Protein AF-A0A2N2Z4Y8-F1 (afdb_monomer_lite)

Radius of gyration: 18.41 Å; chains: 1; bounding box: 37×31×78 Å

Foldseek 3Di:
DDDDDDDDPPPPDQDWAWLFKDDDPLKIWTWTHGDQKIKIWIQFPPDPDSPDIDIDIARDPVVVLVVLVVVQVDPAWDWDWDDRDPFKIKIWTWDQDVNATWTKIWMARRPVRDIGIHDIHHNCRSCRNNNNDD

Structure (mmCIF, N/CA/C/O backbone):
data_AF-A0A2N2Z4Y8-F1
#
_entry.id   AF-A0A2N2Z4Y8-F1
#
loop_
_atom_site.group_PDB
_atom_site.id
_atom_site.type_symbol
_atom_site.label_atom_id
_atom_site.label_alt_id
_atom_site.label_comp_id
_atom_site.label_asym_id
_atom_site.label_entity_id
_atom_site.label_seq_id
_atom_site.pdbx_PDB_ins_code
_atom_site.Cartn_x
_atom_site.Cartn_y
_atom_site.Cartn_z
_atom_site.occupancy
_atom_site.B_iso_or_equiv
_atom_site.auth_seq_id
_atom_site.auth_comp_id
_atom_site.auth_asym_id
_atom_site.auth_atom_id
_atom_site.pdbx_PDB_model_num
ATOM 1 N N . MET A 1 1 ? -3.888 5.426 -62.142 1.00 42.19 1 MET A N 1
ATOM 2 C CA . MET A 1 1 ? -4.579 5.221 -60.851 1.00 42.19 1 MET A CA 1
ATOM 3 C C . MET A 1 1 ? -3.517 5.223 -59.754 1.00 42.19 1 MET A C 1
ATOM 5 O O . MET A 1 1 ? -2.686 4.328 -59.753 1.00 42.19 1 MET A O 1
ATOM 9 N N . LYS A 1 2 ? -3.424 6.281 -58.934 1.00 39.16 2 LYS A N 1
ATOM 10 C CA . LYS A 1 2 ? -2.413 6.401 -57.864 1.00 39.16 2 LYS A CA 1
ATOM 11 C C . LYS A 1 2 ? -3.005 5.837 -56.570 1.00 39.16 2 LYS A C 1
ATOM 13 O O . LYS A 1 2 ? -3.951 6.414 -56.051 1.00 39.16 2 LYS A O 1
ATOM 18 N N . ILE A 1 3 ? -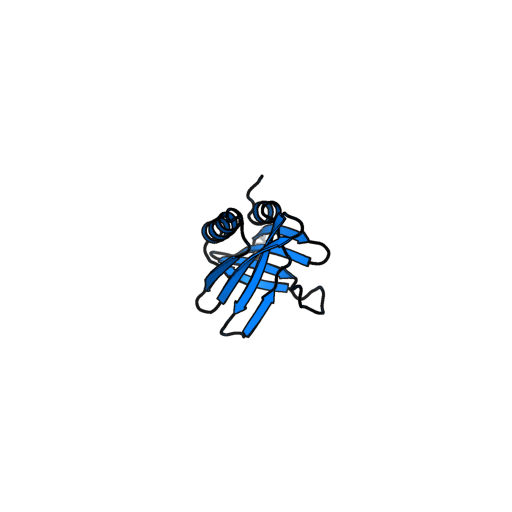2.465 4.726 -56.076 1.00 50.06 3 ILE A N 1
ATOM 19 C CA . ILE A 1 3 ? -2.791 4.198 -54.746 1.00 50.06 3 ILE A CA 1
ATOM 20 C C . ILE A 1 3 ? -1.851 4.894 -53.761 1.00 50.06 3 ILE A C 1
ATOM 22 O O . ILE A 1 3 ? -0.645 4.665 -53.783 1.00 50.06 3 ILE A O 1
ATOM 26 N N . ILE A 1 4 ? -2.396 5.797 -52.947 1.00 57.81 4 ILE A N 1
ATOM 27 C CA . ILE A 1 4 ? -1.678 6.388 -51.816 1.00 57.81 4 ILE A CA 1
ATOM 28 C C . ILE A 1 4 ? -1.792 5.392 -50.663 1.00 57.81 4 ILE A C 1
ATOM 30 O O . ILE A 1 4 ? -2.873 5.176 -50.121 1.00 57.81 4 ILE A O 1
ATOM 34 N N . LEU A 1 5 ? -0.674 4.752 -50.330 1.00 55.31 5 LEU A N 1
ATOM 35 C CA . LEU A 1 5 ? -0.555 3.846 -49.197 1.00 55.31 5 LEU A CA 1
ATOM 36 C C . LEU A 1 5 ? -0.217 4.680 -47.951 1.00 55.31 5 LEU A C 1
ATOM 38 O O . LEU A 1 5 ? 0.935 5.051 -47.733 1.00 55.31 5 LEU A O 1
ATOM 42 N N . CYS A 1 6 ? -1.229 5.029 -47.155 1.00 5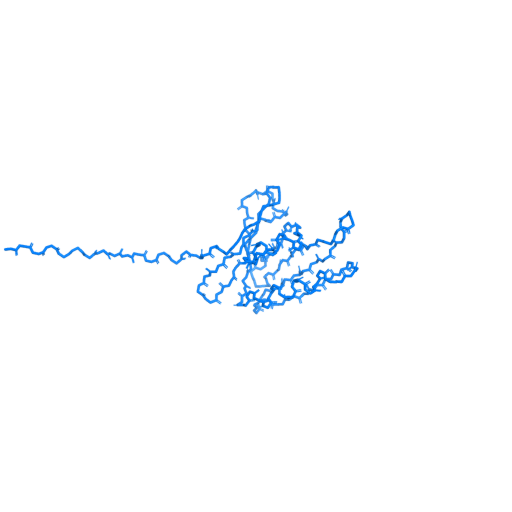3.72 6 CYS A N 1
ATOM 43 C CA . CYS A 1 6 ? -1.026 5.677 -45.860 1.00 53.72 6 CYS A CA 1
ATOM 44 C C . CYS A 1 6 ? -0.571 4.636 -44.826 1.00 53.72 6 CYS A C 1
ATOM 46 O O . CYS A 1 6 ? -1.390 3.912 -44.265 1.00 53.72 6 CYS A O 1
ATOM 48 N N . PHE A 1 7 ? 0.733 4.578 -44.551 1.00 51.91 7 PHE A N 1
ATOM 49 C CA . PHE A 1 7 ? 1.261 3.902 -43.365 1.00 51.91 7 PHE A CA 1
ATOM 50 C C . PHE A 1 7 ? 0.928 4.736 -42.119 1.00 51.91 7 PHE A C 1
ATOM 52 O O . PHE A 1 7 ? 1.617 5.703 -41.798 1.00 51.91 7 PHE A O 1
ATOM 59 N N . LEU A 1 8 ? -0.147 4.372 -41.418 1.00 54.50 8 LEU A N 1
ATOM 60 C CA . LEU A 1 8 ? -0.407 4.837 -40.057 1.00 54.50 8 LEU A CA 1
ATOM 61 C C . LEU A 1 8 ? 0.570 4.123 -39.114 1.00 54.50 8 LEU A C 1
ATOM 63 O O . LEU A 1 8 ? 0.361 2.972 -38.738 1.00 54.50 8 LEU A O 1
ATOM 67 N N . LEU A 1 9 ? 1.652 4.809 -38.745 1.00 50.88 9 LEU A N 1
ATOM 68 C CA . LEU A 1 9 ? 2.505 4.420 -37.624 1.00 50.88 9 LEU A CA 1
ATOM 69 C C . LEU A 1 9 ? 1.702 4.623 -36.335 1.00 50.88 9 LEU A C 1
ATOM 71 O O . LEU A 1 9 ? 1.703 5.706 -35.753 1.00 50.88 9 LEU A O 1
ATOM 75 N N . ILE A 1 10 ? 0.976 3.592 -35.907 1.00 60.72 10 ILE A N 1
ATOM 76 C CA . ILE A 1 10 ? 0.374 3.564 -34.576 1.00 60.72 10 ILE A CA 1
ATOM 77 C C . ILE A 1 10 ? 1.537 3.390 -33.598 1.00 60.72 10 ILE A C 1
ATOM 79 O O . ILE A 1 10 ? 1.998 2.279 -33.349 1.00 60.72 10 ILE A O 1
ATOM 83 N N . SER A 1 11 ? 2.058 4.501 -33.079 1.00 52.59 11 SER A N 1
ATOM 84 C CA . SER A 1 11 ? 2.945 4.478 -31.923 1.00 52.59 11 SER A CA 1
ATOM 85 C C . SER A 1 11 ? 2.140 3.926 -30.748 1.00 52.59 11 SER A C 1
ATOM 87 O O . SER A 1 11 ? 1.337 4.648 -30.156 1.00 52.59 11 SER A O 1
ATOM 89 N N . SER A 1 12 ? 2.298 2.639 -30.440 1.00 50.25 12 SER A N 1
ATOM 90 C CA . SER A 1 12 ? 1.733 2.040 -29.234 1.00 50.25 12 SER A CA 1
ATOM 91 C C . SER A 1 12 ? 2.429 2.667 -28.030 1.00 50.25 12 SER A C 1
ATOM 93 O O . SER A 1 12 ? 3.522 2.258 -27.639 1.00 50.25 12 SER A O 1
ATOM 95 N N . SER A 1 13 ? 1.830 3.708 -27.466 1.00 52.59 13 SER A N 1
ATOM 96 C CA . SER A 1 13 ? 2.210 4.188 -26.152 1.00 52.59 13 SER A CA 1
ATOM 97 C C . SER A 1 13 ? 1.765 3.134 -25.140 1.00 52.59 13 SER A C 1
ATOM 99 O O . SER A 1 13 ? 0.576 2.857 -24.986 1.00 52.59 13 SER A O 1
ATOM 101 N N . ILE A 1 14 ? 2.735 2.491 -24.491 1.00 54.66 14 ILE A N 1
ATOM 102 C CA . ILE A 1 14 ? 2.500 1.524 -23.415 1.00 54.66 14 ILE A CA 1
ATOM 103 C C . ILE A 1 14 ? 2.065 2.333 -22.186 1.00 54.66 14 ILE A C 1
ATOM 105 O O . ILE A 1 14 ? 2.857 2.634 -21.296 1.00 54.66 14 ILE A O 1
ATOM 109 N N . PHE A 1 15 ? 0.820 2.806 -22.185 1.00 63.38 15 PHE A N 1
ATOM 110 C CA . PHE A 1 15 ? 0.216 3.419 -21.010 1.00 63.38 15 PHE A CA 1
ATOM 111 C C . PHE A 1 15 ? -0.313 2.303 -20.116 1.00 63.38 15 PHE A C 1
ATOM 113 O O . PHE A 1 15 ? -1.146 1.502 -20.542 1.00 63.38 15 PHE A O 1
ATOM 120 N N . GLY A 1 16 ? 0.171 2.253 -18.873 1.00 76.12 16 GLY A N 1
ATOM 121 C CA . GLY A 1 16 ? -0.371 1.340 -17.875 1.00 76.12 16 GLY A CA 1
ATOM 122 C C . GLY A 1 16 ? -1.874 1.570 -17.692 1.00 76.12 16 GLY A C 1
ATOM 123 O O . GLY A 1 16 ? -2.325 2.708 -17.554 1.00 76.12 16 GLY A O 1
ATOM 124 N N . GLN A 1 17 ? -2.654 0.493 -17.697 1.00 90.38 17 GLN A N 1
ATOM 125 C CA . GLN A 1 17 ? -4.094 0.532 -17.479 1.00 90.38 17 GLN A CA 1
ATOM 126 C C . GLN A 1 17 ? -4.387 0.796 -15.997 1.00 90.38 17 GLN A C 1
ATOM 128 O O . GLN A 1 17 ? -3.952 0.031 -15.136 1.00 90.38 17 GLN A O 1
ATOM 133 N N . GLU A 1 18 ? -5.147 1.848 -15.684 1.00 95.31 18 GLU A N 1
ATOM 134 C CA . GLU A 1 18 ? -5.670 2.054 -14.328 1.00 95.31 18 GLU A CA 1
ATOM 135 C C . GLU A 1 18 ? -6.712 0.974 -14.005 1.00 95.31 18 GLU A C 1
ATOM 137 O O . GLU A 1 18 ? -7.701 0.815 -14.719 1.00 95.31 18 GLU A O 1
ATOM 142 N N . ILE A 1 19 ? -6.477 0.225 -12.927 1.00 95.88 19 ILE A N 1
ATOM 143 C CA . ILE A 1 19 ? -7.429 -0.748 -12.376 1.00 95.88 19 ILE A CA 1
ATOM 144 C C . ILE A 1 19 ? -8.420 -0.042 -11.459 1.00 95.88 19 ILE A C 1
ATOM 146 O O . ILE A 1 19 ? -9.615 -0.326 -11.486 1.00 95.88 19 ILE A O 1
ATOM 150 N N . GLY A 1 20 ? -7.913 0.865 -10.632 1.00 96.44 20 GLY A N 1
ATOM 151 C CA . GLY A 1 20 ? -8.718 1.621 -9.695 1.00 96.44 20 GLY A CA 1
ATOM 152 C C . GLY A 1 20 ? -7.918 2.731 -9.039 1.00 96.44 20 GLY A C 1
ATOM 153 O O . GLY A 1 20 ? -6.682 2.728 -9.029 1.00 96.44 20 GLY A O 1
ATOM 154 N N . SER A 1 21 ? -8.646 3.675 -8.454 1.00 96.25 21 SER A N 1
ATOM 155 C CA . SER A 1 21 ? -8.071 4.790 -7.720 1.00 96.25 21 SER A CA 1
ATOM 156 C C . SER A 1 21 ? -8.933 5.198 -6.533 1.00 96.25 21 SER A C 1
ATOM 158 O O . SER A 1 21 ? -10.151 5.027 -6.504 1.00 96.25 21 SER A O 1
ATOM 160 N N . VAL A 1 22 ? -8.269 5.734 -5.514 1.00 95.94 22 VAL A N 1
ATOM 161 C CA . VAL A 1 22 ? -8.879 6.237 -4.287 1.00 95.94 22 VAL A CA 1
ATOM 162 C C . VAL A 1 22 ? -8.284 7.600 -3.971 1.00 95.94 22 VAL A C 1
ATOM 164 O O . VAL A 1 22 ? -7.069 7.793 -4.016 1.00 95.94 22 VAL A O 1
ATOM 167 N N . LYS A 1 23 ? -9.143 8.546 -3.585 1.00 94.06 23 LYS A N 1
ATOM 168 C CA . LYS A 1 23 ? -8.733 9.822 -2.994 1.00 94.06 23 LYS A CA 1
ATOM 169 C C . LYS A 1 23 ? -9.060 9.837 -1.504 1.00 94.06 23 LYS A C 1
ATOM 171 O O . LYS A 1 23 ? -10.132 9.401 -1.091 1.00 94.06 23 LYS A O 1
ATOM 176 N N . ASN A 1 24 ? -8.136 10.357 -0.704 1.00 89.81 24 ASN A N 1
ATOM 177 C CA . ASN A 1 24 ? -8.328 10.618 0.716 1.00 89.81 24 ASN A CA 1
ATOM 178 C C . ASN A 1 24 ? -7.832 12.037 1.030 1.00 89.81 24 ASN A C 1
ATOM 180 O O . ASN A 1 24 ? -6.636 12.275 1.231 1.00 89.81 24 ASN A O 1
ATOM 184 N N . GLY A 1 25 ? -8.759 12.998 0.993 1.00 89.50 25 GLY A N 1
ATOM 185 C CA . GLY A 1 25 ? -8.434 14.422 1.023 1.00 89.50 25 GLY A CA 1
ATOM 186 C C . GLY A 1 25 ? -7.562 14.813 -0.173 1.00 89.50 25 GLY A C 1
A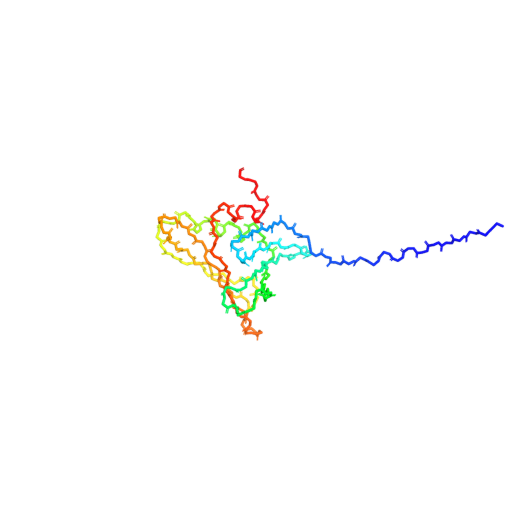TOM 187 O O . GLY A 1 25 ? -7.914 14.542 -1.319 1.00 89.50 25 GLY A O 1
ATOM 188 N N . LYS A 1 26 ? -6.405 15.427 0.101 1.00 89.62 26 LYS A N 1
ATOM 189 C CA . LYS A 1 26 ? -5.422 15.821 -0.924 1.00 89.62 26 LYS A CA 1
ATOM 190 C C . LYS A 1 26 ? -4.528 14.676 -1.416 1.00 89.62 26 LYS A C 1
ATOM 192 O O . LYS A 1 26 ? -3.742 14.885 -2.332 1.00 89.62 26 LYS A O 1
ATOM 197 N N . TYR A 1 27 ? -4.596 13.506 -0.783 1.00 93.12 27 TYR A N 1
ATOM 198 C CA . TYR A 1 27 ? -3.763 12.358 -1.130 1.00 93.12 27 TYR A CA 1
ATOM 199 C C . TYR A 1 27 ? -4.518 11.409 -2.052 1.00 93.12 27 TYR A C 1
ATOM 201 O O . TYR A 1 27 ? -5.735 11.249 -1.932 1.00 93.12 27 TYR A O 1
ATOM 209 N N . SER A 1 28 ? -3.792 10.749 -2.948 1.00 94.12 28 SER A N 1
ATOM 210 C CA . SER A 1 28 ? -4.362 9.764 -3.859 1.00 94.12 28 SER A CA 1
ATOM 211 C C . SER A 1 28 ? -3.554 8.478 -3.875 1.00 94.12 28 SER A C 1
ATOM 213 O O . SER A 1 28 ? -2.363 8.475 -3.561 1.00 94.12 28 SER A O 1
ATOM 215 N N . VAL A 1 29 ? -4.232 7.393 -4.224 1.00 96.75 29 VAL A N 1
ATOM 216 C CA . VAL A 1 29 ? -3.656 6.075 -4.459 1.00 96.75 29 VAL A CA 1
ATOM 217 C C . VAL A 1 29 ? -4.275 5.517 -5.732 1.00 96.75 29 VAL A C 1
ATOM 219 O O . VAL A 1 29 ? -5.485 5.632 -5.922 1.00 96.75 29 VAL A O 1
ATOM 222 N N . LYS A 1 30 ? -3.460 4.918 -6.595 1.00 96.75 30 LYS A N 1
ATOM 223 C CA . LYS A 1 30 ? -3.874 4.271 -7.838 1.00 96.75 30 LYS A CA 1
ATOM 224 C C . LYS A 1 30 ? -3.205 2.914 -7.949 1.00 96.75 30 LYS A C 1
ATOM 226 O O . LYS A 1 30 ? -2.051 2.749 -7.548 1.00 96.75 30 LYS A O 1
ATOM 231 N N . LEU A 1 31 ? -3.924 1.968 -8.530 1.00 97.44 31 LEU A N 1
ATOM 232 C CA . LEU A 1 31 ? -3.375 0.690 -8.942 1.00 97.44 31 LEU A CA 1
ATOM 233 C C . LEU A 1 31 ? -3.341 0.659 -10.465 1.00 97.44 31 LEU A C 1
ATOM 235 O O . LEU A 1 31 ? -4.382 0.763 -11.114 1.00 97.44 31 LEU A O 1
ATOM 239 N N . LEU A 1 32 ? -2.143 0.533 -11.022 1.00 96.69 32 LEU A N 1
ATOM 240 C CA . LEU A 1 32 ? -1.915 0.472 -12.461 1.00 96.69 32 LEU A CA 1
ATOM 241 C C . LEU A 1 32 ? -1.446 -0.931 -12.853 1.00 96.69 32 LEU A C 1
ATOM 243 O O . LEU A 1 32 ? -0.791 -1.610 -12.062 1.00 96.69 32 LEU A O 1
ATOM 247 N N . LYS A 1 33 ? -1.749 -1.349 -14.080 1.00 94.88 33 LYS A N 1
ATOM 248 C CA . LYS A 1 33 ? -1.220 -2.560 -14.713 1.00 94.88 33 LYS A CA 1
ATOM 249 C C . LYS A 1 33 ? -0.429 -2.184 -15.959 1.00 94.88 33 LYS A C 1
ATOM 251 O O . LYS A 1 33 ? -0.986 -1.552 -16.850 1.00 94.88 33 LYS A O 1
ATOM 256 N N . SER A 1 34 ? 0.822 -2.615 -16.052 1.00 92.69 34 SER A N 1
ATOM 257 C CA . SER A 1 34 ? 1.626 -2.524 -17.274 1.00 92.69 34 SER A CA 1
ATOM 258 C C . SER A 1 34 ? 2.272 -3.876 -17.529 1.00 92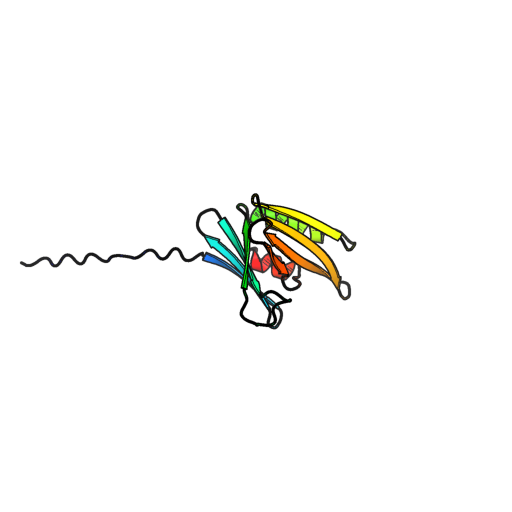.69 34 SER A C 1
ATOM 260 O O . SER A 1 34 ? 2.970 -4.396 -16.661 1.00 92.69 34 SER A O 1
ATOM 262 N N . ASP A 1 35 ? 2.028 -4.455 -18.701 1.00 88.00 35 ASP A N 1
ATOM 263 C CA . ASP A 1 35 ? 2.495 -5.797 -19.060 1.00 88.00 35 ASP A CA 1
ATOM 264 C C . ASP A 1 35 ? 2.151 -6.844 -17.976 1.00 88.00 35 ASP A C 1
ATOM 266 O O . ASP A 1 35 ? 0.974 -7.068 -17.663 1.00 88.00 35 ASP A O 1
ATOM 270 N N . ASN A 1 36 ? 3.181 -7.457 -17.385 1.00 87.31 36 ASN A N 1
ATOM 271 C CA . ASN A 1 36 ? 3.092 -8.478 -16.339 1.00 87.31 36 ASN A CA 1
ATOM 272 C C . ASN A 1 36 ? 3.306 -7.915 -14.923 1.00 87.31 36 ASN A C 1
ATOM 274 O O . ASN A 1 36 ? 3.533 -8.680 -13.987 1.00 87.31 36 ASN A O 1
ATOM 278 N N . LEU A 1 37 ? 3.275 -6.591 -14.758 1.00 93.44 37 LEU A N 1
ATOM 279 C CA . LEU A 1 37 ? 3.511 -5.923 -13.484 1.00 93.44 37 LEU A CA 1
ATOM 280 C C . LEU A 1 37 ? 2.327 -5.050 -13.084 1.00 93.44 37 LEU A C 1
ATOM 282 O O . LEU A 1 37 ? 1.678 -4.388 -13.899 1.00 93.44 37 LEU A O 1
ATOM 286 N N . PHE A 1 38 ? 2.082 -5.025 -11.781 1.00 95.62 38 PHE A N 1
ATOM 287 C CA . PHE A 1 38 ? 1.191 -4.074 -11.148 1.00 95.62 38 PHE A CA 1
ATOM 288 C C . PHE A 1 38 ? 2.018 -3.034 -10.407 1.00 95.62 38 PHE A C 1
ATOM 290 O O . PHE A 1 38 ? 3.023 -3.359 -9.773 1.00 95.62 38 PHE A O 1
ATOM 297 N N . SER A 1 39 ? 1.568 -1.786 -10.461 1.00 96.00 39 SER A N 1
ATOM 298 C CA . SER A 1 39 ? 2.206 -0.665 -9.782 1.00 96.00 39 SER A CA 1
ATOM 299 C C . SER A 1 39 ? 1.220 -0.023 -8.824 1.00 96.00 39 SER A C 1
ATOM 301 O O . SER A 1 39 ? 0.161 0.462 -9.228 1.00 96.00 39 SER A O 1
ATOM 303 N N . TRP A 1 40 ? 1.589 0.022 -7.549 1.00 96.50 40 TRP A N 1
ATOM 304 C CA . TRP A 1 40 ? 0.905 0.841 -6.561 1.00 96.50 40 TRP A CA 1
ATOM 305 C C . TRP A 1 40 ? 1.508 2.234 -6.588 1.00 96.50 40 TRP A C 1
ATOM 307 O O . TRP A 1 40 ? 2.644 2.420 -6.158 1.00 96.50 40 TRP A O 1
ATOM 317 N N . VAL A 1 41 ? 0.751 3.215 -7.065 1.00 96.00 41 VAL A N 1
ATOM 318 C CA . VAL A 1 41 ? 1.176 4.615 -7.168 1.00 96.00 41 VAL A CA 1
ATOM 319 C C . VAL A 1 41 ? 0.432 5.439 -6.126 1.00 96.00 41 VAL A C 1
ATOM 321 O O . VAL A 1 41 ? -0.777 5.290 -5.971 1.00 96.00 41 VAL A O 1
ATOM 324 N N . TYR A 1 42 ? 1.125 6.295 -5.381 1.00 95.50 42 TYR A N 1
ATOM 325 C CA . TYR A 1 42 ? 0.504 7.078 -4.314 1.00 95.50 42 TYR A CA 1
ATOM 326 C C . TYR A 1 42 ? 1.163 8.438 -4.102 1.00 95.50 42 TYR A C 1
ATOM 328 O O . TYR A 1 42 ? 2.363 8.609 -4.299 1.00 95.50 42 TYR A O 1
ATOM 336 N N . SER A 1 43 ? 0.371 9.401 -3.635 1.00 93.69 43 SER A N 1
ATOM 337 C CA . SER A 1 43 ? 0.862 10.689 -3.142 1.00 93.69 43 SER A CA 1
ATOM 338 C C . SER A 1 43 ? 1.480 10.503 -1.753 1.00 93.69 43 SER A C 1
ATOM 340 O O . SER A 1 43 ? 0.778 10.098 -0.823 1.00 93.69 43 SER A O 1
ATOM 342 N N . ASP A 1 44 ? 2.773 10.794 -1.598 1.00 93.50 44 ASP A N 1
ATOM 343 C CA . ASP A 1 44 ? 3.465 10.616 -0.315 1.00 93.50 44 ASP A CA 1
ATOM 344 C C . ASP A 1 44 ? 2.970 11.619 0.735 1.00 93.50 44 ASP A C 1
ATOM 346 O O . ASP A 1 44 ? 3.046 12.835 0.539 1.00 93.50 44 ASP A O 1
ATOM 350 N N . VAL A 1 45 ? 2.498 11.114 1.878 1.00 92.31 45 VAL A N 1
ATOM 351 C CA . VAL A 1 45 ? 1.981 11.953 2.973 1.00 92.31 45 VAL A CA 1
ATOM 352 C C . VAL A 1 45 ? 3.060 12.800 3.634 1.00 92.31 45 VAL A C 1
ATOM 354 O O . VAL A 1 45 ? 2.748 13.825 4.237 1.00 92.31 45 VAL A O 1
ATOM 357 N N . ASN A 1 46 ? 4.321 12.385 3.508 1.00 90.12 46 ASN A N 1
ATOM 358 C CA . ASN A 1 46 ? 5.464 13.109 4.050 1.00 90.12 46 ASN A CA 1
ATOM 359 C C . ASN A 1 46 ? 6.046 14.123 3.057 1.00 90.12 46 ASN A C 1
ATOM 361 O O . ASN A 1 46 ? 6.949 14.883 3.416 1.00 90.12 46 ASN A O 1
ATOM 365 N N . SER A 1 47 ? 5.553 14.159 1.813 1.00 84.62 47 SER A N 1
ATOM 366 C CA . SER A 1 47 ? 6.033 15.133 0.841 1.00 84.62 47 SER A CA 1
ATOM 367 C C . SER A 1 47 ? 5.528 16.534 1.176 1.00 84.62 47 SER A C 1
ATOM 369 O O . SER A 1 47 ? 4.347 16.763 1.443 1.00 84.62 47 SER A O 1
ATOM 371 N N . LYS A 1 48 ? 6.437 17.509 1.093 1.00 74.94 48 LYS A N 1
ATOM 372 C CA . LYS A 1 48 ? 6.098 18.938 1.161 1.00 74.94 48 LYS A CA 1
ATOM 373 C C . LYS A 1 48 ? 5.385 19.425 -0.109 1.00 74.94 48 LYS A C 1
ATOM 375 O O . LYS A 1 48 ? 4.757 20.477 -0.075 1.00 74.94 48 LYS A O 1
ATOM 380 N N . SER A 1 49 ? 5.471 18.670 -1.208 1.00 69.56 49 SER A N 1
ATOM 381 C CA . SER A 1 49 ? 4.821 18.967 -2.487 1.00 69.56 49 SER A CA 1
ATOM 382 C C . SER A 1 49 ? 3.651 18.018 -2.735 1.00 69.56 49 SER A C 1
ATOM 384 O O . SER A 1 49 ? 3.794 16.800 -2.647 1.00 69.56 49 SER A O 1
ATOM 386 N N . THR A 1 50 ? 2.497 18.569 -3.112 1.00 59.56 50 THR A N 1
ATOM 387 C CA . THR A 1 50 ? 1.264 17.814 -3.402 1.00 59.56 50 THR A CA 1
ATOM 388 C C . THR A 1 50 ? 1.356 16.913 -4.636 1.00 59.56 50 THR A C 1
ATOM 390 O O . THR A 1 50 ? 0.447 16.123 -4.864 1.00 59.56 50 THR A O 1
ATOM 393 N N . HIS A 1 51 ? 2.434 17.012 -5.419 1.00 63.19 51 HIS A N 1
ATOM 394 C CA . HIS A 1 51 ? 2.591 16.314 -6.699 1.00 63.19 51 HIS A CA 1
ATOM 395 C C . HIS A 1 51 ? 3.674 15.228 -6.691 1.00 63.19 51 HIS A C 1
ATOM 397 O O . HIS A 1 51 ? 3.943 14.633 -7.730 1.00 63.19 51 HIS A O 1
ATOM 403 N N . THR A 1 52 ? 4.327 14.964 -5.555 1.00 81.25 52 THR A N 1
ATOM 404 C CA . THR A 1 52 ? 5.320 13.883 -5.491 1.00 81.25 52 THR A CA 1
ATOM 405 C C . THR A 1 52 ? 4.606 12.546 -5.338 1.00 81.25 52 THR A C 1
ATOM 407 O O . THR A 1 52 ? 4.274 12.122 -4.228 1.00 81.25 52 THR A O 1
ATOM 410 N N . GLU A 1 53 ? 4.353 11.895 -6.469 1.00 90.81 53 GLU A N 1
ATOM 411 C CA . GLU A 1 53 ? 3.943 10.498 -6.493 1.00 90.81 53 GLU A CA 1
ATOM 412 C C . GLU A 1 53 ? 5.157 9.594 -6.239 1.00 90.81 53 GLU A C 1
ATOM 414 O O . GLU A 1 53 ? 6.281 9.870 -6.665 1.00 90.81 53 GLU A O 1
ATOM 419 N N . LYS A 1 54 ? 4.926 8.508 -5.511 1.00 94.06 54 LYS A N 1
ATOM 420 C CA . LYS A 1 54 ? 5.863 7.403 -5.335 1.00 94.06 54 LYS A CA 1
ATOM 421 C C . LYS A 1 54 ? 5.173 6.113 -5.736 1.00 94.06 54 LYS A C 1
ATOM 423 O O . LYS A 1 54 ? 3.943 6.035 -5.740 1.00 94.06 54 LYS A O 1
ATOM 428 N N . SER A 1 55 ? 5.957 5.087 -6.032 1.00 94.44 55 SER A N 1
ATOM 429 C CA . SER A 1 55 ? 5.403 3.803 -6.430 1.00 94.44 55 SER A CA 1
ATOM 430 C C . SER A 1 55 ? 6.264 2.626 -6.011 1.00 94.44 55 SER A C 1
ATOM 432 O O . SER A 1 55 ? 7.449 2.771 -5.727 1.00 94.44 55 SER A O 1
ATOM 434 N N . PHE A 1 56 ? 5.629 1.463 -5.938 1.00 95.31 56 PHE A N 1
ATOM 435 C CA . PHE A 1 56 ? 6.301 0.173 -5.865 1.00 95.31 56 PHE A CA 1
ATOM 436 C C . PHE A 1 56 ? 5.557 -0.830 -6.745 1.00 95.31 56 PHE A C 1
ATOM 438 O O . PHE A 1 56 ? 4.355 -0.676 -6.989 1.00 95.31 56 PHE A O 1
ATOM 445 N N . ASN A 1 57 ? 6.276 -1.850 -7.208 1.00 95.06 57 ASN A N 1
ATOM 446 C CA . ASN A 1 57 ? 5.756 -2.843 -8.139 1.00 95.06 57 ASN A CA 1
ATOM 447 C C . ASN A 1 57 ? 5.604 -4.211 -7.473 1.00 95.06 57 ASN A C 1
ATOM 449 O O . ASN A 1 57 ? 6.303 -4.518 -6.505 1.00 95.06 57 ASN A O 1
ATOM 453 N N . PHE A 1 58 ? 4.694 -5.022 -8.007 1.00 95.00 58 PHE A N 1
ATOM 454 C CA . PHE A 1 58 ? 4.512 -6.430 -7.654 1.00 95.00 58 PHE A CA 1
ATOM 455 C C . PHE A 1 58 ? 3.908 -7.213 -8.834 1.00 95.00 58 PHE A C 1
ATOM 457 O O . PHE A 1 58 ? 3.168 -6.638 -9.635 1.00 95.00 58 PHE A O 1
ATOM 464 N N . PRO A 1 59 ? 4.190 -8.524 -8.951 1.00 93.12 59 PRO A N 1
ATOM 465 C CA . PRO A 1 59 ? 3.744 -9.328 -10.093 1.00 93.12 59 PRO A CA 1
ATOM 466 C C . PRO A 1 59 ? 2.302 -9.843 -9.973 1.00 93.12 59 PRO A C 1
ATOM 468 O O . PRO A 1 59 ? 1.632 -10.018 -10.985 1.00 93.12 59 PRO A O 1
ATOM 471 N N . ASP A 1 60 ? 1.799 -10.077 -8.757 1.00 94.12 60 ASP A N 1
ATOM 472 C CA . ASP A 1 60 ? 0.485 -10.691 -8.533 1.00 94.12 60 ASP A CA 1
ATOM 473 C C . ASP A 1 60 ? -0.396 -9.823 -7.628 1.00 94.12 60 ASP A C 1
ATOM 475 O O . ASP A 1 60 ? -0.196 -9.733 -6.411 1.00 94.12 60 ASP A O 1
ATOM 479 N N . LYS A 1 61 ? -1.408 -9.190 -8.235 1.00 95.06 61 LYS A N 1
ATOM 480 C CA . LYS A 1 61 ? -2.361 -8.354 -7.504 1.00 95.06 61 LYS A CA 1
ATOM 481 C C . LYS A 1 61 ? -3.265 -9.134 -6.557 1.00 95.06 61 LYS A C 1
ATOM 483 O O . LYS A 1 61 ? -3.664 -8.568 -5.547 1.00 95.06 61 LYS A O 1
ATOM 488 N N . GLU A 1 62 ? -3.616 -10.380 -6.870 1.00 96.00 62 GLU A N 1
ATOM 489 C CA . GLU A 1 62 ? -4.547 -11.162 -6.052 1.00 96.00 62 GLU A CA 1
ATOM 490 C C . GLU A 1 62 ? -3.841 -11.613 -4.774 1.00 96.00 62 GLU A C 1
ATOM 492 O O . GLU A 1 62 ? -4.395 -11.475 -3.686 1.00 96.00 62 GLU A O 1
ATOM 497 N N . THR A 1 63 ? -2.572 -12.021 -4.880 1.00 96.38 63 THR A N 1
ATOM 498 C CA . THR A 1 63 ? -1.730 -12.313 -3.711 1.00 96.38 63 THR A CA 1
ATOM 499 C C . THR A 1 63 ? -1.597 -11.094 -2.791 1.00 96.38 63 THR A C 1
ATOM 501 O O . THR A 1 63 ? -1.857 -11.200 -1.592 1.00 96.38 63 THR A O 1
ATOM 504 N N . ILE A 1 64 ? -1.257 -9.916 -3.329 1.00 97.06 64 ILE A N 1
ATOM 505 C CA . ILE A 1 64 ? -1.152 -8.691 -2.516 1.00 97.06 64 ILE A CA 1
ATOM 506 C C . ILE A 1 64 ? -2.502 -8.305 -1.901 1.00 97.06 64 ILE A C 1
ATOM 508 O O . ILE A 1 64 ? -2.555 -7.949 -0.724 1.00 97.06 64 ILE A O 1
ATOM 512 N N . PHE A 1 65 ? -3.594 -8.398 -2.661 1.00 97.38 65 PHE A N 1
ATOM 513 C CA . PHE A 1 65 ? -4.933 -8.093 -2.164 1.00 97.38 65 PHE A CA 1
ATOM 514 C C . PHE A 1 65 ? -5.343 -9.002 -1.004 1.00 97.38 65 PHE A C 1
ATOM 516 O O . PHE A 1 65 ? -5.818 -8.507 0.017 1.00 97.38 65 PHE A O 1
ATOM 523 N N . ASN A 1 66 ? -5.108 -10.309 -1.128 1.00 97.25 66 ASN A N 1
ATOM 524 C CA . ASN A 1 66 ? -5.442 -11.283 -0.092 1.00 97.25 66 ASN A CA 1
ATOM 525 C C . ASN A 1 66 ? -4.606 -11.062 1.175 1.00 97.25 66 ASN A C 1
ATOM 527 O O . ASN A 1 66 ? -5.178 -10.973 2.256 1.00 97.25 66 ASN A O 1
ATOM 531 N N . ILE A 1 67 ? -3.289 -10.835 1.049 1.00 97.38 67 ILE A N 1
ATOM 532 C CA . ILE A 1 67 ? -2.429 -10.468 2.192 1.00 97.38 67 ILE A CA 1
ATOM 533 C C . ILE A 1 67 ? -2.974 -9.228 2.909 1.00 97.38 67 ILE A C 1
ATOM 535 O O . ILE A 1 67 ? -2.971 -9.156 4.142 1.00 97.38 67 ILE A O 1
ATOM 539 N N . ILE A 1 68 ? -3.428 -8.238 2.136 1.00 97.50 68 ILE A N 1
ATOM 540 C CA . ILE A 1 68 ? -4.001 -7.017 2.687 1.00 97.50 68 ILE A CA 1
ATOM 541 C C . ILE A 1 68 ? -5.307 -7.314 3.438 1.00 97.50 68 ILE A C 1
ATOM 543 O O . ILE A 1 68 ? -5.469 -6.884 4.582 1.00 97.50 68 ILE A O 1
ATOM 547 N N . LEU A 1 69 ? -6.242 -8.036 2.818 1.00 96.75 69 LEU A N 1
ATOM 548 C CA . LEU A 1 69 ? -7.538 -8.343 3.424 1.00 96.75 69 LEU A CA 1
ATOM 549 C C . LEU A 1 69 ? -7.415 -9.222 4.670 1.00 96.75 69 LEU A C 1
ATOM 551 O O . LEU A 1 69 ? -8.067 -8.922 5.669 1.00 96.75 69 LEU A O 1
ATOM 555 N N . ASP A 1 70 ? -6.539 -10.223 4.655 1.00 96.88 70 ASP A N 1
ATOM 556 C CA . ASP A 1 70 ? -6.279 -11.091 5.807 1.00 96.88 70 ASP A CA 1
ATOM 557 C C . ASP A 1 70 ? -5.764 -10.293 7.013 1.00 96.88 70 ASP A C 1
ATOM 559 O O . ASP A 1 70 ? -6.079 -10.596 8.168 1.00 96.88 70 ASP A O 1
ATOM 563 N N . GLY A 1 71 ? -5.006 -9.219 6.766 1.00 96.50 71 GLY A N 1
ATOM 564 C CA . GLY A 1 71 ? -4.592 -8.293 7.815 1.00 96.50 71 GLY A CA 1
ATOM 565 C C . GLY A 1 71 ? -5.771 -7.569 8.476 1.00 96.50 71 GLY A C 1
ATOM 566 O O . GLY A 1 71 ? -5.779 -7.393 9.695 1.00 96.50 71 GLY A O 1
ATOM 567 N N . PHE A 1 72 ? -6.825 -7.216 7.732 1.00 97.19 72 PHE A N 1
ATOM 568 C CA . PHE A 1 72 ? -8.013 -6.569 8.312 1.00 97.19 72 PHE A CA 1
ATOM 569 C C . PHE A 1 72 ? -8.813 -7.468 9.265 1.00 97.19 72 PHE A C 1
ATOM 571 O O . PHE A 1 72 ? -9.540 -6.935 10.103 1.00 97.19 72 PHE A O 1
ATOM 578 N N . GLU A 1 73 ? -8.673 -8.794 9.186 1.00 95.31 73 GLU A N 1
ATOM 579 C CA . GLU A 1 73 ? -9.394 -9.734 10.060 1.00 95.31 73 GLU A CA 1
ATOM 580 C C . GLU A 1 73 ? -8.874 -9.731 11.508 1.00 95.31 73 GLU A C 1
ATOM 582 O O . GLU A 1 73 ? -9.551 -10.174 12.443 1.00 95.31 73 GLU A O 1
ATOM 587 N N . ARG A 1 74 ? -7.667 -9.204 11.746 1.00 93.94 74 ARG A N 1
ATOM 588 C CA . ARG A 1 74 ? -7.090 -9.159 13.094 1.00 93.94 74 ARG A CA 1
ATOM 589 C C . ARG A 1 74 ? -7.663 -7.997 13.904 1.00 93.94 74 ARG A C 1
ATOM 591 O O . ARG A 1 74 ? -7.725 -6.855 13.463 1.00 93.94 74 ARG A O 1
ATOM 598 N N . LYS A 1 75 ? -8.004 -8.267 15.169 1.00 90.12 75 LYS A N 1
ATOM 599 C CA . LYS A 1 75 ? -8.625 -7.273 16.068 1.00 90.12 75 LYS A CA 1
ATOM 600 C C . LYS A 1 75 ? -7.660 -6.215 16.609 1.00 90.12 75 LYS A C 1
ATOM 602 O O . LYS A 1 75 ? -8.117 -5.137 16.989 1.00 90.12 75 LYS A O 1
ATOM 607 N N . ASN A 1 76 ? -6.368 -6.509 16.696 1.00 94.94 76 ASN A N 1
ATOM 608 C CA . ASN A 1 76 ? -5.378 -5.629 17.321 1.00 94.94 76 ASN A CA 1
ATOM 609 C C . ASN A 1 76 ? -4.516 -4.935 16.269 1.00 94.94 76 ASN A C 1
ATOM 611 O O . ASN A 1 76 ? -4.369 -5.436 15.154 1.00 94.94 76 ASN A O 1
ATOM 615 N N . ASN A 1 77 ? -3.920 -3.801 16.640 1.00 97.44 77 ASN A N 1
ATOM 616 C CA . ASN A 1 77 ? -2.915 -3.150 15.805 1.00 97.44 77 ASN A CA 1
ATOM 617 C C . ASN A 1 77 ? -1.759 -4.122 15.557 1.00 97.44 77 ASN A C 1
ATOM 619 O O . ASN A 1 77 ? -1.297 -4.789 16.484 1.00 97.44 77 ASN A O 1
ATOM 623 N N . HIS A 1 78 ? -1.309 -4.211 14.314 1.00 98.12 78 HIS A N 1
ATOM 624 C CA . HIS A 1 78 ? -0.243 -5.122 13.911 1.00 98.12 78 HIS A CA 1
ATOM 625 C C . HIS A 1 78 ? 0.350 -4.667 12.576 1.00 98.12 78 HIS A C 1
ATOM 627 O O . HIS A 1 78 ? -0.076 -3.671 11.990 1.00 98.12 78 HIS A O 1
ATOM 633 N N . GLN A 1 79 ? 1.343 -5.406 12.093 1.00 98.06 79 GLN A N 1
ATOM 634 C CA . GLN A 1 79 ? 1.953 -5.155 10.797 1.00 98.06 79 GLN A CA 1
ATOM 635 C C . GLN A 1 79 ? 2.239 -6.459 10.059 1.00 98.06 79 GLN A C 1
ATOM 637 O O . GLN A 1 79 ? 2.466 -7.496 10.684 1.00 98.06 79 GLN A O 1
ATOM 642 N N . ILE A 1 80 ? 2.260 -6.372 8.735 1.00 98.00 80 ILE A N 1
ATOM 643 C CA . ILE A 1 80 ? 2.740 -7.405 7.822 1.00 98.00 80 ILE A CA 1
ATOM 644 C C . ILE A 1 80 ? 3.834 -6.761 6.973 1.00 98.00 80 ILE A C 1
ATOM 646 O O . ILE A 1 80 ? 3.674 -5.635 6.502 1.00 98.00 80 ILE A O 1
ATOM 650 N N . ILE A 1 81 ? 4.959 -7.448 6.809 1.00 97.62 81 ILE A N 1
ATOM 651 C CA . ILE A 1 81 ? 6.074 -6.985 5.982 1.00 97.62 81 ILE A CA 1
ATOM 652 C C . ILE A 1 81 ? 6.193 -7.946 4.808 1.00 97.62 81 ILE A C 1
ATOM 654 O O . ILE A 1 81 ? 6.286 -9.154 5.011 1.00 97.62 81 ILE A O 1
ATOM 658 N N . VAL A 1 82 ? 6.168 -7.400 3.596 1.00 96.19 82 VAL A N 1
ATOM 659 C CA . VAL A 1 82 ? 6.271 -8.150 2.345 1.00 96.19 82 VAL A CA 1
ATOM 660 C C . VAL A 1 82 ? 7.432 -7.596 1.541 1.00 96.19 82 VAL A C 1
ATOM 662 O O . VAL A 1 82 ? 7.613 -6.385 1.447 1.00 96.19 82 VAL A O 1
ATOM 665 N N . GLN A 1 83 ? 8.206 -8.486 0.940 1.00 95.06 83 GLN A N 1
ATOM 666 C CA . GLN A 1 83 ? 9.159 -8.129 -0.096 1.00 95.06 83 GLN A CA 1
ATOM 667 C C . GLN A 1 83 ? 8.469 -8.307 -1.452 1.00 95.06 83 GLN A C 1
ATOM 669 O O . GLN A 1 83 ? 8.050 -9.416 -1.777 1.00 95.06 83 GLN A O 1
ATOM 674 N N . THR A 1 84 ? 8.270 -7.218 -2.199 1.00 91.69 84 THR A N 1
ATOM 675 C CA . THR A 1 84 ? 7.510 -7.254 -3.466 1.00 91.69 84 THR A CA 1
ATOM 676 C C . THR A 1 84 ? 8.388 -7.487 -4.691 1.00 91.69 84 THR A C 1
ATOM 678 O O . THR A 1 84 ? 7.894 -7.974 -5.704 1.00 91.69 84 THR A O 1
ATOM 681 N N . ASP A 1 85 ? 9.674 -7.160 -4.578 1.00 85.00 85 ASP A N 1
ATOM 682 C CA . ASP A 1 85 ? 10.733 -7.464 -5.543 1.00 85.00 85 ASP A CA 1
ATOM 683 C C . ASP A 1 85 ? 12.074 -7.605 -4.791 1.00 85.00 85 ASP A C 1
ATOM 685 O O . ASP A 1 85 ? 12.131 -7.394 -3.575 1.00 85.00 85 ASP A O 1
ATOM 689 N N . GLN A 1 86 ? 13.168 -7.944 -5.476 1.00 84.81 86 GLN A N 1
ATOM 690 C CA . GLN A 1 86 ? 14.484 -8.189 -4.869 1.00 84.81 86 GLN A CA 1
ATOM 691 C C . GLN A 1 86 ? 14.973 -7.051 -3.963 1.00 84.81 86 GLN A C 1
ATOM 693 O O . GLN A 1 86 ? 15.669 -7.304 -2.982 1.00 84.81 86 GLN A O 1
ATOM 698 N N . ASP A 1 87 ? 14.582 -5.815 -4.252 1.00 91.19 87 ASP A N 1
ATOM 699 C CA . ASP A 1 87 ? 15.060 -4.624 -3.566 1.00 91.19 87 ASP A CA 1
ATOM 700 C C . ASP A 1 87 ? 13.971 -3.838 -2.832 1.00 91.19 87 ASP A C 1
ATOM 702 O O . ASP A 1 87 ? 14.282 -2.817 -2.229 1.00 91.19 87 ASP A O 1
ATOM 706 N N . THR A 1 88 ? 12.709 -4.266 -2.860 1.00 95.25 88 THR A N 1
ATOM 707 C CA . THR A 1 88 ? 11.602 -3.448 -2.351 1.00 95.25 88 THR A CA 1
ATOM 708 C C . THR A 1 88 ? 10.865 -4.144 -1.217 1.00 95.25 88 THR A C 1
ATOM 710 O O . THR A 1 88 ? 10.245 -5.192 -1.394 1.00 95.25 88 THR A O 1
ATOM 713 N N . VAL A 1 89 ? 10.904 -3.520 -0.037 1.00 97.06 89 VAL A N 1
ATOM 714 C CA . VAL A 1 89 ? 10.192 -3.963 1.165 1.00 97.06 89 VAL A CA 1
ATOM 715 C C . VAL A 1 89 ? 9.010 -3.036 1.422 1.00 97.06 89 VAL A C 1
ATOM 717 O O . VAL A 1 89 ? 9.160 -1.816 1.518 1.00 97.06 89 VAL A O 1
ATOM 720 N N . VAL A 1 90 ? 7.830 -3.624 1.577 1.00 97.88 90 VAL A N 1
ATOM 721 C CA . VAL A 1 90 ? 6.569 -2.940 1.848 1.00 97.88 90 VAL A CA 1
ATOM 722 C C . VAL A 1 90 ? 6.050 -3.366 3.214 1.00 97.88 90 VAL A C 1
ATOM 724 O O . VAL A 1 90 ? 5.883 -4.549 3.507 1.00 97.88 90 VAL A O 1
ATOM 727 N N . LYS A 1 91 ? 5.780 -2.381 4.067 1.00 98.19 91 LYS A N 1
ATOM 728 C CA . LYS A 1 91 ? 5.166 -2.561 5.378 1.00 98.19 91 LYS A CA 1
ATOM 729 C C . LYS A 1 91 ? 3.695 -2.171 5.307 1.00 98.19 91 LYS A C 1
ATOM 731 O O . LYS A 1 91 ? 3.374 -0.994 5.143 1.00 98.19 91 LYS A O 1
ATOM 736 N N . PHE A 1 92 ? 2.826 -3.152 5.506 1.00 98.25 92 PHE A N 1
ATOM 737 C CA . PHE A 1 92 ? 1.399 -2.978 5.741 1.00 98.25 92 PHE A CA 1
ATOM 738 C C . PHE A 1 92 ? 1.163 -2.823 7.243 1.00 98.25 92 PHE A C 1
ATOM 740 O O . PHE A 1 92 ? 1.312 -3.774 8.005 1.00 98.25 92 PHE A O 1
ATOM 747 N N . GLU A 1 93 ? 0.845 -1.613 7.690 1.00 98.00 93 GLU A N 1
ATOM 748 C CA . GLU A 1 93 ? 0.623 -1.292 9.097 1.00 98.00 93 GLU A CA 1
ATOM 749 C C . GLU A 1 93 ? -0.869 -1.072 9.362 1.00 98.00 93 GLU A C 1
ATOM 751 O O . GLU A 1 93 ? -1.472 -0.124 8.860 1.00 98.00 93 GLU A O 1
ATOM 756 N N . TYR A 1 94 ? -1.458 -1.937 10.183 1.00 98.25 94 TYR A N 1
ATOM 757 C CA . TYR A 1 94 ? -2.877 -1.923 10.519 1.00 98.25 94 TYR A CA 1
ATOM 758 C C . TYR A 1 94 ? -3.074 -1.246 11.871 1.00 98.25 94 TYR A C 1
ATOM 760 O O . TYR A 1 94 ? -2.557 -1.703 12.897 1.00 98.25 94 TYR A O 1
ATOM 768 N N . LYS A 1 95 ? -3.820 -0.140 11.879 1.00 96.62 95 LYS A N 1
ATOM 769 C CA . LYS A 1 95 ? -4.085 0.668 13.073 1.00 96.62 95 LYS A CA 1
ATOM 770 C C . LYS A 1 95 ? -5.573 0.942 13.228 1.00 96.62 95 LYS A C 1
ATOM 772 O O . LYS A 1 95 ? -6.226 1.409 12.298 1.00 96.62 95 LYS A O 1
ATOM 777 N N . LYS A 1 96 ? -6.095 0.731 14.436 1.00 95.31 96 LYS A N 1
ATOM 778 C CA . LYS A 1 96 ? -7.418 1.212 14.834 1.00 95.31 96 LYS A CA 1
ATOM 779 C C . LYS A 1 96 ? -7.388 2.721 15.036 1.00 95.31 96 LYS A C 1
ATOM 781 O O . LYS A 1 96 ? -6.713 3.221 15.932 1.00 95.31 96 LYS A O 1
ATOM 786 N N . ILE A 1 97 ? -8.157 3.436 14.226 1.00 91.19 97 ILE A N 1
ATOM 787 C CA . ILE A 1 97 ? -8.349 4.882 14.311 1.00 91.19 97 ILE A CA 1
ATOM 788 C C . ILE A 1 97 ? -9.841 5.113 14.53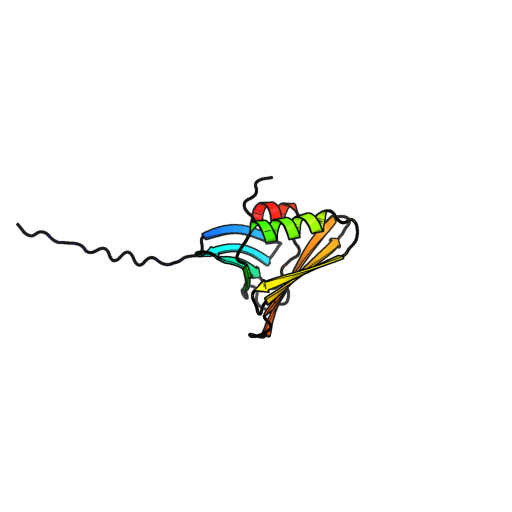3 1.00 91.19 97 ILE A C 1
ATOM 790 O O . ILE A 1 97 ? -10.655 4.741 13.694 1.00 91.19 97 ILE A O 1
ATOM 794 N N . LYS A 1 98 ? -10.204 5.697 15.684 1.00 90.94 98 LYS A N 1
ATOM 795 C CA . LYS A 1 98 ? -11.608 5.925 16.084 1.00 90.94 98 LYS A CA 1
ATOM 796 C C . LYS A 1 98 ? -12.483 4.657 16.003 1.00 90.94 98 LYS A C 1
ATOM 798 O O . LYS A 1 98 ? -13.622 4.709 15.564 1.00 90.94 98 LYS A O 1
ATOM 803 N N . GLY A 1 99 ? -11.936 3.512 16.418 1.00 92.44 99 GLY A N 1
ATOM 804 C CA . GLY A 1 99 ? -12.644 2.224 16.441 1.00 92.44 99 GLY A CA 1
ATOM 805 C C . GLY A 1 99 ? -12.573 1.417 15.141 1.00 92.44 99 GLY A C 1
ATOM 806 O O . GLY A 1 99 ? -12.803 0.211 15.175 1.00 92.44 99 GLY A O 1
ATOM 807 N N . GLU A 1 100 ? -12.161 2.023 14.028 1.00 94.50 100 GLU A N 1
ATOM 808 C CA . GLU A 1 100 ? -12.083 1.359 12.725 1.00 94.50 100 GLU A CA 1
ATOM 809 C C . GLU A 1 100 ? -10.645 0.983 12.367 1.00 94.50 100 GLU A C 1
ATOM 811 O O . GLU A 1 100 ? -9.728 1.794 12.510 1.00 94.50 100 GLU A O 1
ATOM 816 N N . MET A 1 101 ? -10.435 -0.237 11.865 1.00 97.19 101 MET A N 1
ATOM 817 C CA . MET A 1 101 ? -9.130 -0.648 11.349 1.00 97.19 101 MET A CA 1
ATOM 818 C C . MET A 1 101 ? -8.829 0.079 10.034 1.00 97.19 101 MET A C 1
ATOM 820 O O . MET A 1 101 ? -9.657 0.104 9.121 1.00 97.19 101 MET A O 1
ATOM 824 N N . ARG A 1 102 ? -7.635 0.659 9.931 1.00 97.44 102 ARG A N 1
ATOM 825 C CA . ARG A 1 102 ? -7.121 1.344 8.742 1.00 97.44 102 ARG A CA 1
ATOM 826 C C . ARG A 1 102 ? -5.744 0.795 8.390 1.00 97.44 102 ARG A C 1
ATOM 828 O O . ARG A 1 102 ? -4.973 0.450 9.285 1.00 97.44 102 ARG A O 1
ATOM 835 N N . LEU A 1 103 ? -5.442 0.746 7.098 1.00 97.94 103 LEU A N 1
ATOM 836 C CA . LEU A 1 103 ? -4.145 0.343 6.570 1.00 97.94 103 LEU A CA 1
ATOM 837 C C . LEU A 1 103 ? -3.315 1.576 6.213 1.00 97.94 103 LEU A C 1
ATOM 839 O O . LEU A 1 103 ? -3.727 2.376 5.376 1.00 97.94 103 LEU A O 1
ATOM 843 N N . ASN A 1 104 ? -2.125 1.675 6.792 1.00 95.69 104 ASN A N 1
ATOM 844 C CA . ASN A 1 104 ? -1.052 2.541 6.324 1.00 95.69 104 ASN A CA 1
ATOM 845 C C . ASN A 1 104 ? -0.027 1.694 5.579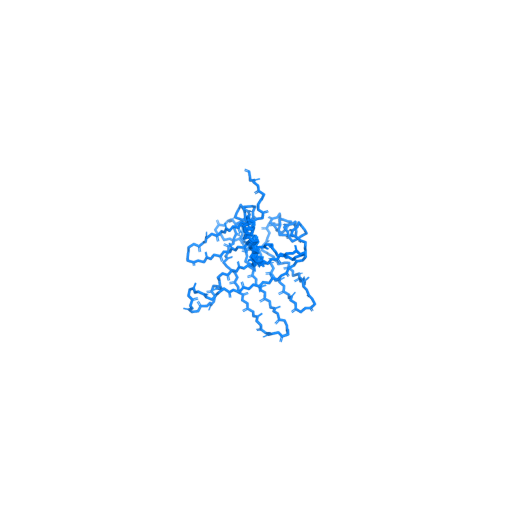 1.00 95.69 104 ASN A C 1
ATOM 847 O O . ASN A 1 104 ? 0.278 0.577 5.996 1.00 95.69 104 ASN A O 1
ATOM 851 N N . ILE A 1 105 ? 0.542 2.237 4.508 1.00 97.12 105 ILE A N 1
ATOM 852 C CA . ILE A 1 105 ? 1.549 1.529 3.719 1.00 97.12 105 ILE A CA 1
ATOM 853 C C . ILE A 1 105 ? 2.803 2.374 3.665 1.00 97.12 105 ILE A C 1
ATOM 855 O O . ILE A 1 105 ? 2.746 3.535 3.266 1.00 97.12 105 ILE A O 1
ATOM 859 N N . THR A 1 106 ? 3.928 1.782 4.036 1.00 96.56 106 THR A N 1
ATOM 860 C CA . THR A 1 106 ? 5.251 2.372 3.836 1.00 96.56 106 THR A CA 1
ATOM 861 C C . THR A 1 106 ? 6.045 1.447 2.935 1.00 96.56 106 THR A C 1
ATOM 863 O O . THR A 1 106 ? 6.071 0.246 3.190 1.00 96.56 106 THR A O 1
ATOM 866 N N . HIS A 1 107 ? 6.707 1.982 1.912 1.00 95.31 107 HIS A N 1
ATOM 867 C CA . HIS A 1 107 ? 7.690 1.210 1.153 1.00 95.31 107 HIS A CA 1
ATOM 868 C C . HIS A 1 107 ? 9.094 1.756 1.359 1.00 95.31 107 HIS A C 1
ATOM 870 O O . HIS A 1 107 ? 9.281 2.943 1.639 1.00 95.31 107 HIS A O 1
ATOM 876 N N . ASN A 1 108 ? 10.070 0.881 1.150 1.00 95.81 108 ASN A N 1
ATOM 877 C CA . ASN A 1 108 ? 11.473 1.219 1.035 1.00 95.81 108 ASN A CA 1
ATOM 878 C C . ASN A 1 108 ? 12.102 0.379 -0.081 1.00 95.81 108 ASN A C 1
ATOM 880 O O . ASN A 1 108 ? 12.105 -0.850 0.001 1.00 95.81 108 ASN A O 1
ATOM 884 N N . ASN A 1 109 ? 12.626 1.045 -1.105 1.00 94.69 109 ASN A N 1
ATOM 885 C CA . ASN A 1 109 ? 13.483 0.432 -2.104 1.00 94.69 109 ASN A CA 1
ATOM 886 C C . ASN A 1 109 ? 14.945 0.548 -1.638 1.00 94.69 109 ASN A C 1
ATOM 888 O O . ASN A 1 109 ? 15.505 1.640 -1.540 1.00 94.69 109 ASN A O 1
ATOM 892 N N . LEU A 1 110 ? 15.551 -0.593 -1.327 1.00 92.31 110 LEU A N 1
ATOM 893 C CA . LEU A 1 110 ? 16.854 -0.735 -0.685 1.00 92.31 110 LEU A CA 1
ATOM 894 C C . LEU A 1 110 ? 18.017 -0.284 -1.582 1.00 92.31 110 LEU A C 1
ATOM 896 O O . LEU A 1 110 ? 19.033 0.174 -1.062 1.00 92.31 110 LEU A O 1
ATOM 900 N N . ILE A 1 111 ? 17.867 -0.379 -2.908 1.00 91.81 111 ILE A N 1
ATOM 901 C CA . ILE A 1 111 ? 18.899 0.017 -3.880 1.00 91.81 111 ILE A CA 1
ATOM 902 C C . ILE A 1 111 ? 18.849 1.528 -4.127 1.00 91.81 111 ILE A C 1
ATOM 904 O O . ILE A 1 111 ? 19.831 2.236 -3.904 1.00 91.81 111 ILE A O 1
ATOM 908 N N . SER A 1 112 ? 17.696 2.042 -4.558 1.00 90.75 112 SER A N 1
ATOM 909 C CA . SER A 1 112 ? 17.506 3.464 -4.884 1.00 90.75 112 SER A CA 1
ATOM 910 C C . SER A 1 112 ? 17.380 4.365 -3.653 1.00 90.75 112 SER A C 1
ATOM 912 O O . SER A 1 112 ? 17.467 5.586 -3.778 1.00 90.75 112 SER A O 1
ATOM 914 N N . LYS A 1 113 ? 17.167 3.784 -2.463 1.00 91.19 113 LYS A N 1
ATOM 915 C CA . LYS A 1 113 ? 16.865 4.484 -1.200 1.00 91.19 113 LYS A CA 1
ATOM 916 C C . LYS A 1 113 ? 15.580 5.317 -1.260 1.00 91.19 113 LYS A C 1
ATOM 918 O O . LYS A 1 113 ? 15.357 6.188 -0.415 1.00 91.19 113 LYS A O 1
ATOM 923 N N . ILE A 1 114 ? 14.723 5.065 -2.252 1.00 90.00 114 ILE A N 1
ATOM 924 C CA . ILE A 1 114 ? 13.407 5.688 -2.343 1.00 90.00 114 ILE A CA 1
ATOM 925 C C . ILE A 1 114 ? 12.507 5.033 -1.298 1.00 90.00 114 ILE A C 1
ATOM 927 O O . ILE A 1 114 ? 12.218 3.841 -1.352 1.00 90.00 114 ILE A O 1
ATOM 931 N N . ALA A 1 115 ? 12.035 5.839 -0.352 1.00 93.56 115 ALA A N 1
ATOM 932 C CA . ALA A 1 115 ? 11.048 5.436 0.637 1.00 93.56 115 ALA A CA 1
ATOM 933 C C . ALA A 1 115 ? 9.886 6.424 0.662 1.00 93.56 115 ALA A C 1
ATOM 935 O O . ALA A 1 115 ? 10.054 7.589 0.289 1.00 93.56 115 ALA A O 1
ATOM 936 N N . GLY A 1 116 ? 8.719 5.983 1.115 1.00 94.25 116 GLY A N 1
ATOM 937 C CA . GLY A 1 116 ? 7.566 6.860 1.290 1.00 94.25 116 GLY A CA 1
ATOM 938 C C . GLY A 1 116 ? 6.405 6.189 1.996 1.00 94.25 116 GLY A C 1
ATOM 939 O O . GLY A 1 116 ? 6.410 4.972 2.201 1.00 94.25 116 GLY A O 1
ATOM 940 N N . THR A 1 117 ? 5.413 7.001 2.360 1.00 94.75 117 THR A N 1
ATOM 941 C CA . THR A 1 117 ? 4.235 6.541 3.092 1.00 94.75 117 THR A CA 1
ATOM 942 C C . THR A 1 117 ? 2.955 6.974 2.384 1.00 94.75 117 THR A C 1
ATOM 944 O O . THR A 1 117 ? 2.752 8.145 2.069 1.00 94.75 117 THR A O 1
ATOM 947 N N . SER A 1 118 ? 2.074 6.010 2.138 1.00 94.00 118 SER A N 1
ATOM 948 C CA . SER A 1 118 ? 0.734 6.237 1.605 1.00 94.00 118 SER A CA 1
ATOM 949 C C . SER A 1 118 ? -0.200 6.796 2.676 1.00 94.00 118 SER A C 1
ATOM 951 O O . SER A 1 118 ? -0.009 6.595 3.876 1.00 94.00 118 SER A O 1
ATOM 953 N N . THR A 1 119 ? -1.273 7.443 2.224 1.00 94.38 119 THR A N 1
ATOM 954 C CA . THR A 1 119 ? -2.419 7.770 3.077 1.00 94.38 119 THR A CA 1
ATOM 955 C C . THR A 1 119 ? -3.061 6.513 3.670 1.00 94.38 119 THR A C 1
ATOM 957 O O . THR A 1 119 ? -2.939 5.420 3.107 1.00 94.38 119 THR A O 1
ATOM 960 N N . SER A 1 120 ? -3.761 6.678 4.794 1.00 95.31 120 SER A N 1
ATOM 961 C CA . SER A 1 120 ? -4.526 5.611 5.440 1.00 95.31 120 SER A CA 1
ATOM 962 C C . SER A 1 120 ? -5.729 5.209 4.588 1.00 95.31 120 SER A C 1
ATOM 964 O O . SER A 1 120 ? -6.501 6.073 4.164 1.00 95.31 120 SER A O 1
ATOM 966 N N . LEU A 1 121 ? -5.936 3.907 4.393 1.00 97.06 121 LEU A N 1
ATOM 967 C CA . LEU A 1 121 ? -7.041 3.357 3.606 1.00 97.06 121 LEU A CA 1
ATOM 968 C C . LEU A 1 121 ? -7.938 2.444 4.451 1.00 97.06 121 LEU A C 1
ATOM 970 O O . LEU A 1 121 ? -7.464 1.714 5.323 1.00 97.06 121 LEU A O 1
ATOM 974 N N . SER A 1 122 ? -9.248 2.482 4.204 1.00 96.88 122 SER A N 1
ATOM 975 C CA . SER A 1 122 ? -10.189 1.477 4.712 1.00 96.88 122 SER A CA 1
ATOM 976 C C . SER A 1 122 ? -10.195 0.219 3.843 1.00 96.88 122 SER A C 1
ATOM 978 O O . SER A 1 122 ? -9.807 0.244 2.674 1.00 96.88 122 SER A O 1
ATOM 980 N N . ARG A 1 123 ? -10.742 -0.872 4.390 1.00 96.62 123 ARG A N 1
ATOM 981 C CA . ARG A 1 123 ? -11.021 -2.104 3.638 1.00 96.62 123 ARG A CA 1
ATOM 982 C C . ARG A 1 123 ? -11.860 -1.852 2.379 1.00 96.62 123 ARG A C 1
ATOM 984 O O . ARG A 1 123 ? -11.567 -2.399 1.320 1.00 96.62 123 ARG A O 1
ATOM 991 N N . GLN A 1 124 ? -12.878 -0.998 2.479 1.00 95.69 124 GLN A N 1
ATOM 992 C CA . GLN A 1 124 ? -13.747 -0.662 1.348 1.00 95.69 124 GLN A CA 1
ATOM 993 C C . GLN A 1 124 ? -12.983 0.096 0.255 1.00 95.69 124 GLN A C 1
ATOM 995 O O . GLN A 1 124 ? -13.105 -0.230 -0.921 1.00 95.69 124 GLN A O 1
ATOM 1000 N N . GLN A 1 125 ? -12.137 1.058 0.638 1.00 96.88 125 GLN A N 1
ATOM 1001 C CA . GLN A 1 125 ? -11.279 1.773 -0.309 1.00 96.88 125 GLN A CA 1
ATOM 1002 C C . GLN A 1 125 ? -10.329 0.818 -1.041 1.00 96.88 125 GLN A C 1
ATOM 1004 O O . GLN A 1 125 ? -10.144 0.945 -2.244 1.00 96.88 125 GLN A O 1
ATOM 1009 N N . LEU A 1 126 ? -9.770 -0.170 -0.341 1.00 97.19 126 LEU A N 1
ATOM 1010 C CA . LEU A 1 126 ? -8.913 -1.189 -0.952 1.00 97.19 126 LEU A CA 1
ATOM 1011 C C . LEU A 1 126 ? -9.681 -2.096 -1.916 1.00 97.19 126 LEU A C 1
ATOM 1013 O O . LEU A 1 126 ? -9.186 -2.414 -2.987 1.00 97.19 126 LEU A O 1
ATOM 1017 N N . THR A 1 127 ? -10.910 -2.465 -1.571 1.00 96.19 127 THR A N 1
ATOM 1018 C CA . THR A 1 127 ? -11.790 -3.265 -2.438 1.00 96.19 127 THR A CA 1
ATOM 1019 C C . THR A 1 127 ? -12.030 -2.538 -3.772 1.00 96.19 127 THR A C 1
ATOM 1021 O O . THR A 1 127 ? -11.754 -3.094 -4.836 1.00 96.19 127 THR A O 1
ATOM 1024 N N . VAL A 1 128 ? -12.366 -1.240 -3.711 1.00 95.69 128 VAL A N 1
ATOM 1025 C CA . VAL A 1 128 ? -12.485 -0.358 -4.889 1.00 95.69 128 VAL A CA 1
ATOM 1026 C C . VAL A 1 128 ? -11.167 -0.251 -5.665 1.00 95.69 128 VAL A C 1
ATOM 1028 O O . VAL A 1 128 ? -11.160 -0.415 -6.882 1.00 95.69 128 VAL A O 1
ATOM 1031 N N . LEU A 1 129 ? -10.046 -0.015 -4.975 1.00 96.38 129 LEU A N 1
ATOM 1032 C CA . LEU A 1 129 ? -8.724 0.147 -5.591 1.00 96.38 129 LEU A CA 1
ATOM 1033 C C . LEU A 1 129 ? -8.310 -1.071 -6.435 1.00 96.38 129 LEU A C 1
ATOM 1035 O O . LEU A 1 129 ? -7.694 -0.910 -7.485 1.00 96.38 129 LEU A O 1
ATOM 1039 N N . PHE A 1 130 ? -8.658 -2.282 -5.993 1.00 96.44 130 PHE A N 1
ATOM 1040 C CA . PHE A 1 130 ? -8.319 -3.534 -6.681 1.00 96.44 130 PHE A CA 1
ATOM 1041 C C . PHE A 1 130 ? -9.354 -3.968 -7.731 1.00 96.44 130 PHE A C 1
ATOM 1043 O O . PHE A 1 130 ? -9.229 -5.055 -8.310 1.00 96.44 130 PHE A O 1
ATOM 1050 N N . GLY A 1 131 ? -10.361 -3.129 -7.998 1.00 92.88 131 GLY A N 1
ATOM 1051 C CA . GLY A 1 131 ? -11.426 -3.416 -8.959 1.00 92.88 131 GLY A CA 1
ATOM 1052 C C . GLY A 1 131 ? -12.339 -4.560 -8.514 1.00 92.88 131 GLY A C 1
ATOM 1053 O O . GLY A 1 131 ? -12.930 -5.240 -9.350 1.00 92.88 131 GLY A O 1
ATOM 1054 N N . LYS A 1 132 ? -12.428 -4.816 -7.206 1.00 87.62 132 LYS A N 1
ATOM 1055 C CA . LYS A 1 132 ? -13.373 -5.771 -6.630 1.00 87.62 132 LYS A CA 1
ATOM 1056 C C . LYS A 1 132 ? -14.605 -4.956 -6.238 1.00 87.62 132 LYS A C 1
ATOM 1058 O O . LYS A 1 132 ? -14.510 -4.074 -5.393 1.00 87.62 132 LYS A O 1
ATOM 1063 N N . GLN A 1 133 ? -15.733 -5.153 -6.916 1.00 68.19 133 GLN A N 1
ATOM 1064 C CA . GLN A 1 133 ? -16.979 -4.494 -6.518 1.00 68.19 133 GLN A CA 1
ATOM 1065 C C . GLN A 1 133 ? -17.426 -5.058 -5.162 1.00 68.19 133 GLN A C 1
ATOM 1067 O O . GLN A 1 133 ? -17.349 -6.267 -4.948 1.00 68.19 133 GLN A O 1
ATOM 1072 N N . SER A 1 134 ? -17.825 -4.167 -4.252 1.00 51.53 134 SER A N 1
ATOM 1073 C CA . SER A 1 134 ? -18.525 -4.504 -3.006 1.00 51.53 134 SER A CA 1
ATOM 1074 C C . SER A 1 134 ? -19.997 -4.766 -3.268 1.00 51.53 134 SER A C 1
ATOM 1076 O O . SER A 1 134 ? -20.571 -3.922 -3.996 1.00 51.53 134 SER A O 1
#

pLDDT: mean 88.3, std 14.7, range [39.16, 98.25]

Secondary structure (DSSP, 8-state):
--------------PPEEEEEEEETTEEEEEEEETTEEEEEEE-TT-SSTT-EEEEEES-HHHHHHHHHHHHT-SS-EEEEEEEETTEEEEEEEEEETTEEEEEEEEEETTT--EEEPPPB-HHHHHHHTT---

Sequence (134 aa):
MKIILCFLLISSSIFGQEIGSVKNGKYSVKLLKSDNLFSWVYSDVNSKSTHTEKSFNFPDKETIFNIILDGFERKNNHQIIVQTDQDTVVKFEYKKIKGEMRLNITHNNLISKIAGTSTSLSRQQLTVLFGKQS